Protein AF-A0A660A8N5-F1 (afdb_monomer_lite)

Organism: Streptococcus pyogenes (NCBI:txid1314)

Radius of gyration: 15.3 Å; chains: 1; bounding box: 40×18×42 Å

Foldseek 3Di:
DVCLVVLLVCVVVDVPQLDLVSLLVVQLVVQVVVLVVVVVVCVVPVPVDDRDPVSNNVSSVSSSVSSVVNVVVVVVVVVVD

pLDDT: mean 95.3, std 5.6, range [63.81, 98.38]

Sequence (81 aa):
FLLYPLVFMIHCLWKNWHSPSKSLWLGFRISLIIELTQLLLDVLIDANRVFELDDLWTNSLGALLAFYSYRWLHHRLSRSL

Secondary structure (DSSP, 8-state):
-TTHHHHHHHHHH-GGG-SHHHHHHHHHHHHHHHHHHHHHHHHHH-------HHHHHHHHHHHHHHHHHHHHHHHHHHHH-

Structure (mmCIF, N/CA/C/O backbone):
data_AF-A0A660A8N5-F1
#
_entry.id   AF-A0A660A8N5-F1
#
loop_
_atom_site.group_PDB
_atom_site.id
_atom_site.type_symbol
_atom_site.label_atom_id
_atom_site.label_alt_id
_atom_site.label_comp_id
_atom_site.label_asym_id
_atom_site.label_entity_id
_atom_site.label_seq_id
_atom_site.pdbx_PDB_ins_code
_atom_site.Cartn_x
_atom_site.Cartn_y
_atom_site.Cartn_z
_atom_site.occupancy
_atom_site.B_iso_or_equiv
_atom_site.auth_seq_id
_atom_site.auth_comp_id
_atom_site.auth_asym_id
_atom_site.auth_atom_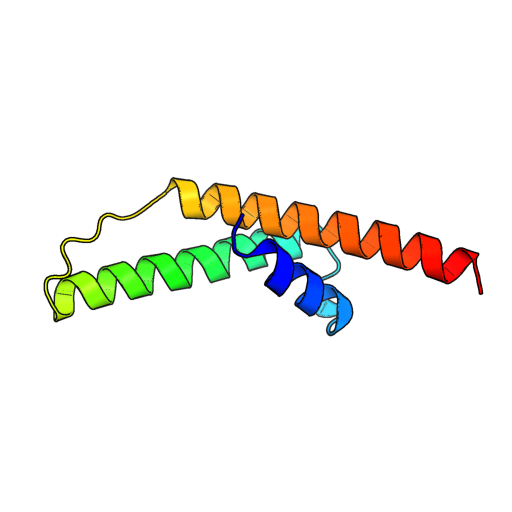id
_atom_site.pdbx_PDB_model_num
ATOM 1 N N . PHE A 1 1 ? -2.168 5.605 -2.826 1.00 67.62 1 PHE A N 1
ATOM 2 C CA . PHE A 1 1 ? -3.557 5.756 -2.289 1.00 67.62 1 PHE A CA 1
ATOM 3 C C . PHE A 1 1 ? -4.587 4.925 -3.068 1.00 67.62 1 PHE A C 1
ATOM 5 O O . PHE A 1 1 ? -5.644 4.616 -2.521 1.00 67.62 1 PHE A O 1
ATOM 12 N N . LEU A 1 2 ? -4.289 4.533 -4.315 1.00 91.81 2 LEU A N 1
ATOM 13 C CA . LEU A 1 2 ? -5.184 3.783 -5.207 1.00 91.81 2 LEU A CA 1
ATOM 14 C C . LEU A 1 2 ? -5.799 2.527 -4.575 1.0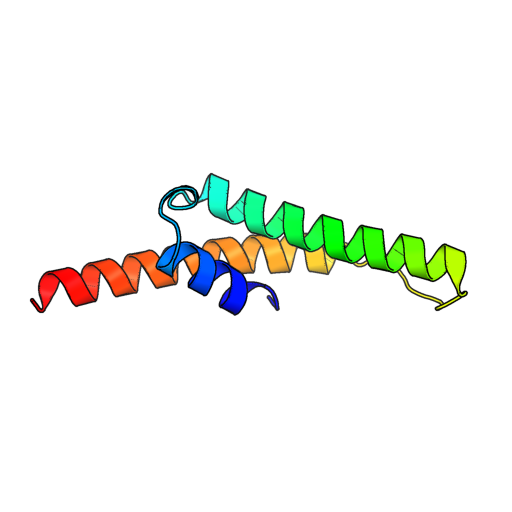0 91.81 2 LEU A C 1
ATOM 16 O O . LEU A 1 2 ? -6.951 2.207 -4.848 1.00 91.81 2 LEU A O 1
ATOM 20 N N . LEU A 1 3 ? -5.057 1.832 -3.708 1.00 96.06 3 LEU A N 1
ATOM 21 C CA . LEU A 1 3 ? -5.535 0.595 -3.083 1.00 96.06 3 LEU A CA 1
ATOM 22 C C . LEU A 1 3 ? -6.576 0.797 -1.973 1.00 96.06 3 LEU A C 1
ATOM 24 O O . LEU A 1 3 ? -7.145 -0.187 -1.500 1.00 96.06 3 LEU A O 1
ATOM 28 N N . TYR A 1 4 ? -6.847 2.034 -1.546 1.00 97.94 4 TYR A N 1
ATOM 29 C CA . TYR A 1 4 ? -7.777 2.308 -0.447 1.00 97.94 4 TYR A CA 1
ATOM 30 C C . TYR A 1 4 ? -9.166 1.659 -0.643 1.00 97.94 4 TYR A C 1
ATOM 32 O O . TYR A 1 4 ? -9.592 0.936 0.262 1.00 97.94 4 TYR A O 1
ATOM 40 N N . PRO A 1 5 ? -9.872 1.830 -1.786 1.00 97.56 5 PRO A N 1
ATOM 41 C CA . PRO A 1 5 ? -11.214 1.266 -1.958 1.00 97.56 5 PRO A CA 1
ATOM 42 C C . PRO A 1 5 ? -11.212 -0.267 -1.931 1.00 97.56 5 PRO A C 1
ATOM 44 O O . PRO A 1 5 ? -12.082 -0.880 -1.314 1.00 97.56 5 PRO A O 1
ATOM 47 N N . LEU A 1 6 ? -10.196 -0.886 -2.542 1.00 97.50 6 LEU A N 1
ATOM 48 C CA . LEU A 1 6 ? -10.023 -2.338 -2.552 1.00 97.50 6 LEU A CA 1
ATOM 49 C C . LEU A 1 6 ? -9.812 -2.879 -1.135 1.00 97.50 6 LEU A C 1
ATOM 51 O O . LEU A 1 6 ? -10.509 -3.799 -0.712 1.00 97.50 6 LEU A O 1
ATOM 55 N N . VAL A 1 7 ? -8.876 -2.296 -0.382 1.00 97.75 7 VAL A N 1
ATOM 56 C CA . VAL A 1 7 ? -8.574 -2.744 0.984 1.00 97.75 7 VAL A CA 1
ATOM 57 C C . VAL A 1 7 ? -9.759 -2.503 1.917 1.00 97.75 7 VAL A C 1
ATOM 59 O O . VAL A 1 7 ? -10.052 -3.348 2.762 1.00 97.75 7 VAL A O 1
ATOM 62 N N . PHE A 1 8 ? -10.490 -1.401 1.743 1.00 98.12 8 PHE A N 1
ATOM 63 C CA . PHE A 1 8 ? -11.718 -1.149 2.495 1.00 98.12 8 PHE A CA 1
ATOM 64 C C . PHE A 1 8 ? -12.750 -2.259 2.258 1.00 98.12 8 PHE A C 1
ATOM 66 O O . PHE A 1 8 ? -13.273 -2.831 3.214 1.00 98.12 8 PHE A O 1
ATOM 73 N N . MET A 1 9 ? -12.979 -2.630 0.994 1.00 97.81 9 MET A N 1
ATOM 74 C CA . MET A 1 9 ? -13.886 -3.725 0.645 1.00 97.81 9 MET A CA 1
ATOM 75 C C . MET A 1 9 ? -13.409 -5.074 1.204 1.00 97.81 9 MET A C 1
ATOM 77 O O . MET A 1 9 ? -14.223 -5.846 1.708 1.00 97.81 9 MET A O 1
ATOM 81 N N . ILE A 1 10 ? -12.098 -5.337 1.203 1.00 97.75 10 ILE A N 1
ATOM 82 C CA . ILE A 1 10 ? -11.517 -6.534 1.830 1.00 97.75 10 ILE A CA 1
ATOM 83 C C . ILE A 1 10 ? -11.865 -6.601 3.323 1.00 97.75 10 ILE A C 1
ATOM 85 O O . ILE A 1 10 ? -12.239 -7.673 3.799 1.00 97.75 10 ILE A O 1
ATOM 89 N N . HIS A 1 11 ? -11.799 -5.484 4.059 1.00 97.75 11 HIS A N 1
ATOM 90 C CA . HIS A 1 11 ? -12.207 -5.460 5.471 1.00 97.75 11 HIS A CA 1
ATOM 91 C C . HIS A 1 11 ? -13.707 -5.699 5.652 1.00 97.75 11 HIS A C 1
ATOM 93 O O . HIS A 1 11 ? -14.090 -6.371 6.607 1.00 97.75 11 HIS A O 1
ATOM 99 N N . CYS A 1 12 ? -14.553 -5.212 4.742 1.00 96.88 12 CYS A N 1
ATOM 100 C CA . CYS A 1 12 ? -15.992 -5.491 4.783 1.00 96.88 12 CYS A CA 1
ATOM 101 C C . CYS A 1 12 ? -16.313 -6.979 4.571 1.00 96.88 12 CYS A C 1
ATOM 103 O O . CYS A 1 12 ? -17.245 -7.495 5.184 1.00 96.88 12 CYS A O 1
ATOM 105 N N . LEU A 1 13 ? -15.553 -7.667 3.714 1.00 97.12 13 LEU A N 1
ATOM 106 C CA . LEU A 1 13 ? -15.820 -9.056 3.327 1.00 97.12 13 LEU A CA 1
ATOM 107 C C . LEU A 1 13 ? -15.140 -10.084 4.242 1.00 97.12 13 LEU A C 1
ATOM 109 O O . LEU A 1 13 ? -15.719 -11.132 4.533 1.00 97.12 13 LEU A O 1
ATOM 113 N N . TRP A 1 14 ? -13.918 -9.808 4.709 1.00 96.50 14 TRP A N 1
ATOM 114 C CA . TRP A 1 14 ? -13.090 -10.792 5.406 1.00 96.50 14 TRP A CA 1
ATOM 115 C C . TRP A 1 14 ? -12.513 -10.270 6.722 1.00 96.50 14 TRP A C 1
ATOM 117 O O . TRP A 1 14 ? -11.728 -9.325 6.770 1.00 96.50 14 TRP A O 1
ATOM 127 N N . LYS A 1 15 ? -12.794 -11.004 7.805 1.00 91.50 15 LYS A N 1
ATOM 128 C CA . LYS A 1 15 ? -12.312 -10.694 9.163 1.00 91.50 15 LYS A CA 1
ATOM 129 C C . LYS A 1 15 ? -10.813 -10.937 9.371 1.00 91.50 15 LYS A C 1
ATOM 131 O O . LYS A 1 15 ? -10.216 -10.400 10.300 1.00 91.50 15 LYS A O 1
ATOM 136 N N . ASN A 1 16 ? -10.175 -11.721 8.500 1.00 92.56 16 ASN A N 1
ATOM 137 C CA . ASN A 1 16 ? -8.775 -12.137 8.657 1.00 92.56 16 ASN A CA 1
ATOM 138 C C . ASN A 1 16 ? -7.778 -10.966 8.650 1.00 92.56 16 ASN A C 1
ATOM 140 O O . ASN A 1 16 ? -6.676 -11.101 9.199 1.00 92.56 16 ASN A O 1
ATOM 144 N N . TRP A 1 17 ? -8.181 -9.828 8.077 1.00 93.12 17 TRP A N 1
ATOM 145 C CA . TRP A 1 17 ? -7.361 -8.634 7.883 1.00 93.12 17 TRP A CA 1
ATOM 146 C C . TRP A 1 17 ? -7.598 -7.534 8.923 1.00 93.12 17 TRP A C 1
ATOM 148 O O . TRP A 1 17 ? -6.926 -6.512 8.854 1.00 93.12 17 TRP A O 1
ATOM 158 N N . HIS A 1 18 ? -8.478 -7.736 9.915 1.00 94.62 18 HIS A N 1
ATOM 159 C CA . HIS A 1 18 ? -8.868 -6.727 10.921 1.00 94.62 18 HIS A CA 1
ATOM 160 C C . HIS A 1 18 ? -7.784 -6.441 11.978 1.00 94.62 18 HIS A C 1
ATOM 162 O O . HIS A 1 18 ? -7.997 -6.545 13.183 1.00 94.62 18 HIS A O 1
ATOM 168 N N . SER A 1 19 ? -6.593 -6.068 11.531 1.00 97.12 19 SER A N 1
ATOM 169 C CA . SER A 1 19 ? -5.487 -5.589 12.351 1.00 97.12 19 SER A CA 1
ATOM 170 C C . SER A 1 19 ? -4.740 -4.505 11.569 1.00 97.12 19 SER A C 1
ATOM 172 O O . SER A 1 19 ? -4.511 -4.695 10.371 1.00 97.12 19 SER A O 1
ATOM 174 N N . PRO A 1 20 ? -4.305 -3.405 12.215 1.00 97.56 20 PRO A N 1
ATOM 175 C CA . PRO A 1 20 ? -3.538 -2.351 11.552 1.00 97.56 20 PRO A CA 1
ATOM 176 C C . PRO A 1 20 ? -2.313 -2.899 10.810 1.00 97.56 20 PRO A C 1
ATOM 178 O O . PRO A 1 20 ? -2.112 -2.601 9.636 1.00 97.56 20 PRO A O 1
ATOM 181 N N . SER A 1 21 ? -1.540 -3.772 11.466 1.00 97.69 21 SER A N 1
ATOM 182 C CA . SER A 1 21 ? -0.333 -4.375 10.892 1.00 97.69 21 SER A CA 1
ATOM 183 C C . SER A 1 21 ? -0.659 -5.277 9.706 1.00 97.69 21 SER A C 1
ATOM 185 O O . SER A 1 21 ? 0.031 -5.226 8.692 1.00 97.69 21 SER A O 1
ATOM 187 N N . LYS A 1 22 ? -1.730 -6.079 9.798 1.00 97.94 22 LYS A N 1
ATOM 188 C CA . LYS A 1 22 ? -2.166 -6.930 8.681 1.00 97.94 22 LYS A CA 1
ATOM 189 C C . LYS A 1 22 ? -2.638 -6.101 7.490 1.00 97.94 22 LYS A C 1
ATOM 191 O O . LYS A 1 22 ? -2.314 -6.454 6.364 1.00 97.94 22 LYS A O 1
ATOM 196 N N . SER A 1 23 ? -3.362 -5.007 7.735 1.00 98.06 23 SER A N 1
ATOM 197 C CA . SER A 1 23 ? -3.815 -4.099 6.678 1.00 98.06 23 SER A CA 1
ATOM 198 C C . SER A 1 23 ? -2.642 -3.411 5.982 1.00 98.06 23 SER A C 1
ATOM 200 O O . SER A 1 23 ? -2.589 -3.367 4.758 1.00 98.06 23 SER A O 1
ATOM 202 N N . LEU A 1 24 ? -1.658 -2.940 6.753 1.00 98.06 24 LEU A N 1
ATOM 203 C CA . LEU A 1 24 ? -0.447 -2.332 6.205 1.00 98.06 24 LEU A CA 1
ATOM 204 C C . LEU A 1 24 ? 0.333 -3.335 5.344 1.00 98.06 24 LEU A C 1
ATOM 206 O O . LEU A 1 24 ? 0.676 -3.024 4.207 1.00 98.06 24 LEU A O 1
ATOM 210 N N . TRP A 1 25 ? 0.530 -4.563 5.837 1.00 98.19 25 TRP A N 1
ATOM 211 C CA . TRP A 1 25 ? 1.168 -5.637 5.067 1.00 98.19 25 TRP A CA 1
ATOM 212 C C . TRP A 1 25 ? 0.386 -6.029 3.817 1.00 98.19 25 TRP A C 1
ATOM 214 O O . TRP A 1 25 ? 0.996 -6.345 2.799 1.00 98.19 25 TRP A O 1
ATOM 224 N N . LEU A 1 26 ? -0.945 -6.020 3.878 1.00 97.88 26 LEU A N 1
ATOM 225 C CA . LEU A 1 26 ? -1.797 -6.273 2.723 1.00 97.88 26 LEU A CA 1
ATOM 226 C C . LEU A 1 26 ? -1.578 -5.205 1.645 1.00 97.88 26 LEU A C 1
ATOM 228 O O . LEU A 1 26 ? -1.311 -5.556 0.499 1.00 97.88 26 LEU A O 1
ATOM 232 N N . GLY A 1 27 ? -1.623 -3.923 2.021 1.00 97.69 27 GLY A N 1
ATOM 233 C CA . GLY A 1 27 ? -1.350 -2.809 1.110 1.00 97.69 27 GLY A CA 1
ATOM 234 C C . GLY A 1 27 ? 0.045 -2.881 0.499 1.00 97.69 27 GLY A C 1
ATOM 235 O O . GLY A 1 27 ? 0.178 -2.806 -0.719 1.00 97.69 27 GLY A O 1
ATOM 236 N N . PHE A 1 28 ? 1.063 -3.115 1.331 1.00 98.00 28 PHE A N 1
ATOM 237 C CA . PHE A 1 28 ? 2.446 -3.263 0.880 1.00 98.00 28 PHE A CA 1
ATOM 238 C C . PHE A 1 28 ? 2.603 -4.409 -0.121 1.00 98.00 28 PHE A C 1
ATOM 240 O O . PHE A 1 28 ? 3.177 -4.217 -1.186 1.00 98.00 28 PHE A O 1
ATOM 247 N N . ARG A 1 29 ? 2.063 -5.596 0.188 1.00 98.12 29 ARG A N 1
ATOM 248 C CA . ARG A 1 29 ? 2.173 -6.774 -0.688 1.00 98.12 29 ARG A CA 1
ATOM 249 C C . ARG A 1 29 ? 1.463 -6.569 -2.015 1.00 98.12 29 ARG A C 1
ATOM 251 O O . ARG A 1 29 ? 2.035 -6.909 -3.040 1.00 98.12 29 ARG A O 1
ATOM 258 N N . ILE A 1 30 ? 0.243 -6.030 -2.004 1.00 97.81 30 ILE A N 1
ATOM 259 C CA . ILE A 1 30 ? -0.488 -5.762 -3.248 1.00 97.81 30 ILE A CA 1
ATOM 260 C C . ILE A 1 30 ? 0.279 -4.732 -4.083 1.00 97.81 30 ILE A C 1
ATOM 262 O O . ILE A 1 30 ? 0.486 -4.964 -5.268 1.00 97.81 30 ILE A O 1
ATOM 266 N N . SER A 1 31 ? 0.755 -3.643 -3.469 1.00 97.94 31 SER A N 1
ATOM 267 C CA . SER A 1 31 ? 1.533 -2.622 -4.180 1.00 97.94 31 SER A CA 1
ATOM 268 C C . SER A 1 31 ? 2.832 -3.191 -4.751 1.00 97.94 31 SER A C 1
ATOM 270 O O . SER A 1 31 ? 3.152 -2.932 -5.901 1.00 97.94 31 SER A O 1
ATOM 272 N N . LEU A 1 32 ? 3.544 -4.025 -3.987 1.00 98.00 32 LEU A N 1
ATOM 273 C CA . LEU A 1 32 ? 4.767 -4.679 -4.446 1.00 98.00 32 LEU A CA 1
ATOM 274 C C . LEU A 1 32 ? 4.500 -5.647 -5.599 1.00 98.00 32 LEU A C 1
ATOM 276 O O . LEU A 1 32 ? 5.267 -5.679 -6.551 1.00 98.00 32 LEU A O 1
ATOM 280 N N . ILE A 1 33 ? 3.415 -6.422 -5.540 1.00 98.12 33 ILE A N 1
ATOM 281 C CA . ILE A 1 33 ? 3.024 -7.314 -6.640 1.00 98.12 33 ILE A CA 1
ATOM 282 C C . ILE A 1 33 ? 2.745 -6.505 -7.912 1.00 98.12 33 ILE A C 1
ATOM 284 O O . ILE A 1 33 ? 3.170 -6.923 -8.988 1.00 98.12 33 ILE A O 1
ATOM 288 N N . ILE A 1 34 ? 2.055 -5.367 -7.799 1.00 97.00 34 ILE A N 1
ATOM 289 C CA . ILE A 1 34 ? 1.743 -4.495 -8.939 1.00 97.00 34 ILE A CA 1
ATOM 290 C C . ILE A 1 34 ? 3.033 -3.940 -9.557 1.00 97.00 34 ILE A C 1
ATOM 292 O O . ILE A 1 34 ? 3.266 -4.186 -10.739 1.00 97.00 34 ILE A O 1
ATOM 296 N N . GLU A 1 35 ? 3.907 -3.332 -8.750 1.00 96.69 35 GLU A N 1
ATOM 297 C CA . GLU A 1 35 ? 5.196 -2.783 -9.204 1.00 96.69 35 GLU A CA 1
ATOM 298 C C . GLU A 1 35 ? 6.090 -3.850 -9.848 1.00 96.69 35 GLU A C 1
ATOM 300 O O . GLU A 1 35 ? 6.639 -3.654 -10.930 1.00 96.69 35 GLU A O 1
ATOM 305 N N . LEU A 1 36 ? 6.202 -5.033 -9.232 1.00 96.62 36 LEU A N 1
ATOM 306 C CA . LEU A 1 36 ? 6.991 -6.133 -9.794 1.00 96.62 36 LEU A CA 1
ATOM 307 C C . LEU A 1 36 ? 6.389 -6.674 -11.094 1.00 96.62 36 LEU A C 1
ATOM 309 O O . LEU A 1 36 ? 7.130 -7.077 -11.987 1.00 96.62 36 LEU A O 1
ATOM 313 N N . THR A 1 37 ? 5.060 -6.678 -11.221 1.00 96.56 37 THR A N 1
ATOM 314 C CA . THR A 1 37 ? 4.390 -7.074 -12.467 1.00 96.56 37 THR A CA 1
ATOM 315 C C . THR A 1 37 ? 4.638 -6.042 -13.560 1.00 96.56 37 THR A C 1
ATOM 317 O O . THR A 1 37 ? 4.913 -6.420 -14.694 1.00 96.56 37 THR A O 1
ATOM 320 N N . GLN A 1 38 ? 4.583 -4.749 -13.234 1.00 95.62 38 GLN A N 1
ATOM 321 C CA . GLN A 1 38 ? 4.892 -3.675 -14.178 1.00 95.62 38 GLN A CA 1
ATOM 322 C C . GLN A 1 38 ? 6.352 -3.729 -14.623 1.00 95.62 38 GLN A C 1
ATOM 324 O O . GLN A 1 38 ? 6.602 -3.628 -15.818 1.00 95.62 38 GLN A O 1
ATOM 329 N N . LEU A 1 39 ? 7.291 -3.971 -13.705 1.00 95.75 39 LEU A N 1
ATOM 330 C CA . LEU A 1 39 ? 8.709 -4.140 -14.026 1.00 95.75 39 LEU A CA 1
ATOM 331 C C . LEU A 1 39 ? 8.958 -5.387 -14.887 1.00 95.75 39 LEU A C 1
ATOM 333 O O . LEU A 1 39 ? 9.732 -5.344 -15.838 1.00 95.75 39 LEU A O 1
ATOM 337 N N . LEU A 1 40 ? 8.282 -6.501 -14.591 1.00 96.31 40 LEU A N 1
ATOM 338 C CA . LEU A 1 40 ? 8.358 -7.701 -15.424 1.00 96.31 40 LEU A CA 1
ATOM 339 C C . LEU A 1 40 ? 7.817 -7.432 -16.833 1.00 96.31 40 LEU A C 1
ATOM 341 O O . LEU A 1 40 ? 8.440 -7.832 -17.810 1.00 96.31 40 LEU A O 1
ATOM 345 N N . LEU A 1 41 ? 6.668 -6.764 -16.945 1.00 96.38 41 LEU A N 1
ATOM 346 C CA . LEU A 1 41 ? 6.102 -6.386 -18.238 1.00 96.38 41 LEU A CA 1
ATOM 347 C C . LEU A 1 41 ? 7.037 -5.442 -18.989 1.00 96.38 41 LEU A C 1
ATOM 349 O O . LEU A 1 41 ? 7.240 -5.636 -20.180 1.00 96.38 41 LEU A O 1
ATOM 353 N N . ASP A 1 42 ? 7.648 -4.484 -18.302 1.00 96.19 42 ASP A N 1
ATOM 354 C CA . ASP A 1 42 ? 8.615 -3.569 -18.897 1.00 96.19 42 ASP A CA 1
ATOM 355 C C . ASP A 1 42 ? 9.773 -4.312 -19.570 1.00 96.19 42 ASP A C 1
ATOM 357 O O . ASP A 1 42 ? 10.062 -4.076 -20.740 1.00 96.19 42 ASP A O 1
ATOM 361 N N . VAL A 1 43 ? 10.334 -5.313 -18.887 1.00 94.81 43 VAL A N 1
ATOM 362 C CA . VAL A 1 43 ? 11.381 -6.184 -19.442 1.00 94.81 43 VAL A CA 1
ATOM 363 C C . VAL A 1 43 ? 10.892 -6.997 -20.651 1.00 94.81 43 VAL A C 1
ATOM 365 O O . VAL A 1 43 ? 11.682 -7.307 -21.540 1.00 94.81 43 VAL A O 1
ATOM 368 N N . LEU A 1 44 ? 9.608 -7.366 -20.700 1.00 97.00 44 LEU A N 1
ATOM 369 C CA . LEU A 1 44 ? 9.046 -8.205 -21.764 1.00 97.00 44 LEU A CA 1
ATOM 370 C C . LEU A 1 44 ? 8.631 -7.427 -23.020 1.00 97.00 44 LEU A C 1
ATOM 372 O O . LEU A 1 44 ? 8.696 -7.992 -24.112 1.00 97.00 44 LEU A O 1
ATOM 376 N N . ILE A 1 45 ? 8.157 -6.185 -22.878 1.00 96.19 45 ILE A N 1
ATOM 377 C CA . ILE A 1 45 ? 7.558 -5.414 -23.985 1.00 96.19 45 ILE A CA 1
ATOM 378 C C . ILE A 1 45 ? 8.130 -3.999 -24.162 1.00 96.19 45 ILE A C 1
ATOM 380 O O . ILE A 1 45 ? 7.576 -3.240 -24.953 1.00 96.19 45 ILE A O 1
ATOM 384 N N . ASP A 1 46 ? 9.214 -3.651 -23.460 1.00 92.94 46 ASP A N 1
ATOM 385 C CA . ASP A 1 46 ? 9.900 -2.347 -23.529 1.00 92.94 46 ASP A CA 1
ATOM 386 C C . ASP A 1 46 ? 8.946 -1.156 -23.309 1.00 92.94 46 ASP A C 1
ATOM 388 O O . ASP A 1 46 ? 8.814 -0.231 -24.115 1.00 92.94 46 ASP A O 1
ATOM 392 N N . ALA A 1 47 ? 8.211 -1.205 -22.195 1.00 91.69 47 ALA A N 1
ATOM 393 C CA . ALA A 1 47 ? 7.194 -0.209 -21.857 1.00 91.69 47 ALA A CA 1
ATOM 394 C C . ALA A 1 47 ? 7.779 1.117 -21.323 1.00 91.69 47 ALA A C 1
ATOM 396 O O . ALA A 1 47 ? 7.013 2.053 -21.077 1.00 91.69 47 ALA A O 1
ATOM 397 N N . ASN A 1 48 ? 9.104 1.202 -21.155 1.00 93.56 48 ASN A N 1
ATOM 398 C CA . ASN A 1 48 ? 9.842 2.320 -20.565 1.00 93.56 48 ASN A CA 1
ATOM 399 C C . ASN A 1 48 ? 9.278 2.759 -19.198 1.00 93.56 48 ASN A C 1
ATOM 401 O O . ASN A 1 48 ? 9.095 3.949 -18.920 1.00 93.56 48 ASN A O 1
ATOM 405 N N . ARG A 1 49 ? 8.959 1.784 -18.342 1.00 92.50 49 ARG A N 1
ATOM 406 C CA . ARG A 1 49 ? 8.442 2.000 -16.986 1.00 92.50 49 ARG A CA 1
ATOM 407 C C . ARG A 1 49 ? 9.568 2.136 -15.966 1.00 92.50 49 ARG A C 1
ATOM 409 O O . ARG A 1 49 ? 10.597 1.477 -16.035 1.00 92.50 49 ARG A O 1
ATOM 416 N N . VAL A 1 50 ? 9.330 2.980 -14.967 1.00 92.25 50 VAL A N 1
ATOM 417 C CA . VAL A 1 50 ? 10.216 3.171 -13.815 1.00 92.25 50 VAL A CA 1
ATOM 418 C C . VAL A 1 50 ? 9.548 2.557 -12.592 1.00 92.25 50 VAL A C 1
ATOM 420 O O . VAL A 1 50 ? 8.328 2.568 -12.484 1.00 92.25 50 VAL A O 1
ATOM 423 N N . PHE A 1 51 ? 10.354 2.008 -11.688 1.00 93.25 51 PHE A N 1
ATOM 424 C CA . PHE A 1 51 ? 9.879 1.507 -10.404 1.00 93.25 51 PHE A CA 1
ATOM 425 C C . PHE A 1 51 ? 9.513 2.669 -9.469 1.00 93.25 51 PHE A C 1
ATOM 427 O O . PHE A 1 51 ? 10.378 3.490 -9.139 1.00 93.25 51 PHE A O 1
ATOM 434 N N . GLU A 1 52 ? 8.267 2.713 -9.001 1.00 94.81 52 GLU A N 1
ATOM 435 C CA . GLU A 1 52 ? 7.743 3.807 -8.174 1.00 94.81 52 GLU A CA 1
ATOM 436 C C . GLU A 1 52 ? 7.728 3.399 -6.688 1.00 94.81 52 GLU A C 1
ATOM 438 O O . GLU A 1 52 ? 6.787 2.815 -6.147 1.00 94.81 52 GLU A O 1
ATOM 443 N N . LEU A 1 53 ? 8.819 3.708 -5.973 1.00 94.75 53 LEU A N 1
ATOM 444 C CA . LEU A 1 53 ? 8.924 3.431 -4.530 1.00 94.75 53 LEU A CA 1
ATOM 445 C C . LEU A 1 53 ? 7.847 4.174 -3.722 1.00 94.75 53 LEU A C 1
ATOM 447 O O . LEU A 1 53 ? 7.456 3.731 -2.635 1.00 94.75 53 LEU A O 1
ATOM 451 N N . ASP A 1 54 ? 7.380 5.313 -4.221 1.00 96.31 54 ASP A N 1
ATOM 452 C CA . ASP A 1 54 ? 6.345 6.096 -3.573 1.00 96.31 54 ASP A CA 1
ATOM 453 C C . ASP A 1 54 ? 4.963 5.452 -3.612 1.00 96.31 54 ASP A C 1
ATOM 455 O O . ASP A 1 54 ? 4.206 5.545 -2.634 1.00 96.31 54 ASP A O 1
ATOM 459 N N . ASP A 1 55 ? 4.677 4.668 -4.644 1.00 95.56 55 ASP A N 1
ATOM 460 C CA . ASP A 1 55 ? 3.469 3.859 -4.695 1.00 95.56 55 ASP A CA 1
ATOM 461 C C . ASP A 1 55 ? 3.434 2.821 -3.568 1.00 95.56 55 ASP A C 1
ATOM 463 O O . ASP A 1 55 ? 2.401 2.670 -2.903 1.00 95.56 55 ASP A O 1
ATOM 467 N N . LEU A 1 56 ? 4.571 2.196 -3.231 1.00 96.69 56 LEU A N 1
ATOM 468 C CA . LEU A 1 56 ? 4.649 1.235 -2.123 1.00 96.69 56 LEU A CA 1
ATOM 469 C C . LEU A 1 56 ? 4.188 1.840 -0.794 1.00 96.69 56 LEU A C 1
ATOM 471 O O . LEU A 1 56 ? 3.306 1.281 -0.123 1.00 96.69 56 LEU A O 1
ATOM 475 N N . TRP A 1 57 ? 4.769 2.970 -0.380 1.00 95.88 57 TRP A N 1
ATOM 476 C CA . TRP A 1 57 ? 4.447 3.539 0.931 1.00 95.88 57 TRP A CA 1
ATOM 477 C C . TRP A 1 57 ? 3.092 4.255 0.932 1.00 95.88 57 TRP A C 1
ATOM 479 O O . TRP A 1 57 ? 2.351 4.126 1.913 1.00 95.88 57 TRP A O 1
ATOM 489 N N . THR A 1 58 ? 2.689 4.918 -0.160 1.00 97.44 58 THR A N 1
ATOM 490 C CA . THR A 1 58 ? 1.374 5.582 -0.220 1.00 97.44 58 THR A CA 1
ATOM 491 C C . THR A 1 58 ? 0.213 4.589 -0.297 1.00 97.44 58 THR A C 1
ATOM 493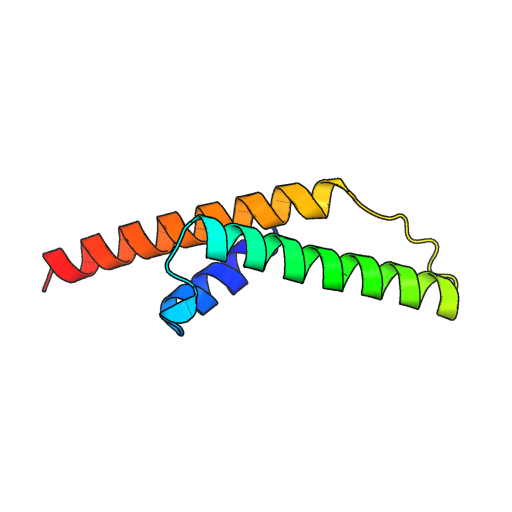 O O . THR A 1 58 ? -0.870 4.864 0.233 1.00 97.44 58 THR A O 1
ATOM 496 N N . ASN A 1 59 ? 0.390 3.422 -0.925 1.00 98.06 59 ASN A N 1
ATOM 497 C CA . ASN A 1 59 ? -0.619 2.360 -0.932 1.00 98.06 59 ASN A CA 1
ATOM 498 C C . ASN A 1 59 ? -0.659 1.591 0.391 1.00 98.06 59 ASN A C 1
ATOM 500 O O . ASN A 1 59 ? -1.750 1.269 0.869 1.00 98.06 59 ASN A O 1
ATOM 504 N N . SER A 1 60 ? 0.489 1.387 1.041 1.00 98.06 60 SER A N 1
ATOM 505 C CA . SER A 1 60 ? 0.547 0.845 2.409 1.00 98.06 60 SER A CA 1
ATOM 506 C C . SER A 1 60 ? -0.176 1.756 3.408 1.00 98.06 60 SER A C 1
ATOM 508 O O . SER A 1 60 ? -0.976 1.287 4.223 1.00 98.06 60 SER A O 1
ATOM 510 N N . LEU A 1 61 ? 0.038 3.073 3.306 1.00 98.12 61 LEU A N 1
ATOM 511 C CA . LEU A 1 61 ? -0.678 4.070 4.103 1.00 98.12 61 LEU A CA 1
ATOM 512 C C . LEU A 1 61 ? -2.178 4.084 3.776 1.00 98.12 61 LEU A C 1
ATOM 514 O O . LEU A 1 61 ? -3.006 4.094 4.686 1.00 98.12 61 LEU A O 1
ATOM 518 N N . GLY A 1 62 ? -2.541 4.022 2.492 1.00 9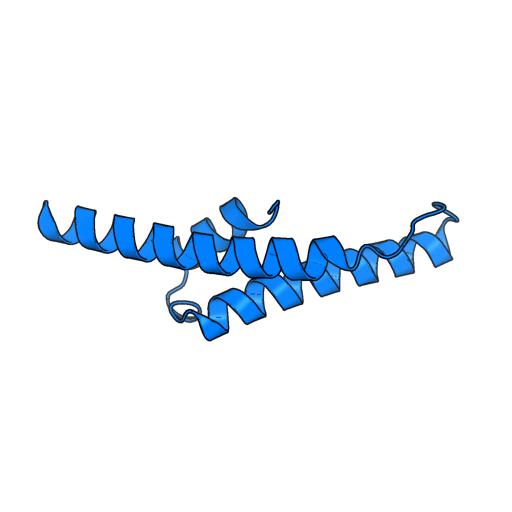8.12 62 GLY A N 1
ATOM 519 C CA . GLY A 1 62 ? -3.937 3.921 2.056 1.00 98.1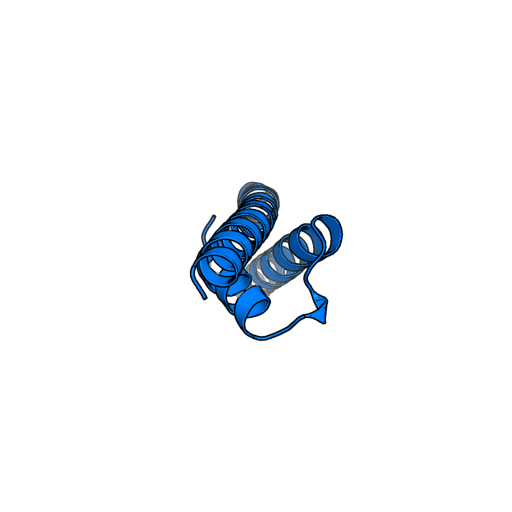2 62 GLY A CA 1
ATOM 520 C C . GLY A 1 62 ? -4.650 2.698 2.642 1.00 98.12 62 GLY A C 1
ATOM 521 O O . GLY A 1 62 ? -5.779 2.806 3.115 1.00 98.12 62 GLY A O 1
ATOM 522 N N . ALA A 1 63 ? -3.974 1.551 2.702 1.00 98.12 63 ALA A N 1
ATOM 523 C CA . ALA A 1 63 ? -4.502 0.341 3.325 1.00 98.12 63 ALA A CA 1
ATOM 524 C C . ALA A 1 63 ? -4.718 0.503 4.839 1.00 98.12 63 ALA A C 1
ATOM 526 O O . ALA A 1 63 ? -5.708 0.016 5.393 1.00 98.12 63 ALA A O 1
ATOM 527 N N . LEU A 1 64 ? -3.821 1.211 5.528 1.00 98.19 64 LEU A N 1
ATOM 528 C CA . LEU A 1 64 ? -3.992 1.530 6.945 1.00 98.19 64 LEU A CA 1
ATOM 529 C C . LEU A 1 64 ? -5.191 2.465 7.176 1.00 98.19 64 LEU A C 1
ATOM 531 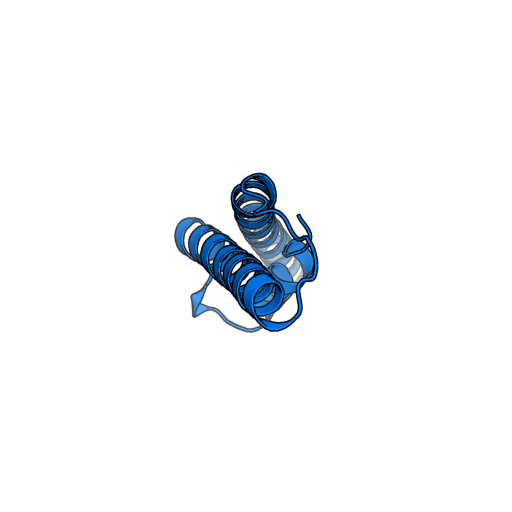O O . LEU A 1 64 ? -5.996 2.222 8.076 1.00 98.19 64 LEU A O 1
ATOM 535 N N . LEU A 1 65 ? -5.354 3.493 6.339 1.00 98.38 65 LEU A N 1
ATOM 536 C CA . LEU A 1 65 ? -6.510 4.392 6.393 1.00 98.38 65 LEU A CA 1
ATOM 537 C C . LEU A 1 65 ? -7.822 3.640 6.142 1.00 98.38 65 LEU A C 1
ATOM 539 O O . LEU A 1 65 ? -8.785 3.832 6.879 1.00 98.38 65 LEU A O 1
ATOM 543 N N . ALA A 1 66 ? -7.845 2.725 5.171 1.00 98.25 66 ALA A N 1
ATOM 544 C CA . ALA A 1 66 ? -9.010 1.890 4.882 1.00 98.25 66 ALA A CA 1
ATOM 545 C C . ALA A 1 66 ? -9.447 1.045 6.091 1.00 98.25 66 ALA A C 1
ATOM 547 O O . ALA A 1 66 ? -10.641 0.951 6.379 1.00 98.25 66 ALA A O 1
ATOM 548 N N . PHE A 1 67 ? -8.492 0.485 6.843 1.00 98.31 67 PHE A N 1
ATOM 549 C CA . PHE A 1 67 ? -8.785 -0.235 8.086 1.00 98.31 67 PHE A CA 1
ATOM 550 C C . PHE A 1 67 ? -9.460 0.665 9.130 1.00 98.31 67 PHE A C 1
ATOM 552 O O . PHE A 1 67 ? -10.467 0.276 9.728 1.00 98.31 67 PHE A O 1
ATOM 559 N N . TYR A 1 68 ? -8.937 1.875 9.348 1.00 98.31 68 TYR A N 1
ATOM 560 C CA . TYR A 1 68 ? -9.524 2.802 10.316 1.00 98.31 68 TYR A CA 1
ATOM 561 C C . TYR A 1 68 ? -10.909 3.294 9.888 1.00 98.31 68 TYR A C 1
ATOM 563 O O . TYR A 1 68 ? -11.803 3.360 10.734 1.00 98.31 68 TYR A O 1
ATOM 571 N N . SER A 1 69 ? -11.121 3.547 8.594 1.00 98.19 69 SER A N 1
ATOM 572 C CA . SER A 1 69 ? -12.441 3.874 8.044 1.00 98.19 69 SER A CA 1
ATOM 573 C C . SER A 1 69 ? -13.443 2.741 8.261 1.00 98.19 69 SER A C 1
ATOM 575 O O . SER A 1 69 ? -14.553 2.991 8.733 1.00 98.19 69 SER A O 1
ATOM 577 N N . TYR A 1 70 ? -13.046 1.491 7.989 1.00 97.50 70 TYR A N 1
ATOM 578 C CA . TYR A 1 70 ? -13.880 0.314 8.249 1.00 97.50 70 TYR A CA 1
ATOM 579 C C . TYR A 1 70 ? -14.243 0.207 9.733 1.00 97.50 70 TYR A C 1
ATOM 581 O O . TYR A 1 70 ? -15.418 0.099 10.081 1.00 97.50 70 TYR A O 1
ATOM 589 N N . ARG A 1 71 ? -13.248 0.292 10.625 1.00 97.12 71 ARG A N 1
ATOM 590 C CA . ARG A 1 71 ? -13.459 0.200 12.076 1.00 97.12 71 ARG A CA 1
ATOM 591 C C . ARG A 1 71 ? -14.384 1.307 12.581 1.00 97.12 71 ARG A C 1
ATOM 593 O O . ARG A 1 71 ? -15.258 1.038 13.403 1.00 97.12 71 ARG A O 1
ATOM 600 N N . TRP A 1 72 ? -14.207 2.537 12.100 1.00 97.62 72 TRP A N 1
ATOM 601 C CA . TRP A 1 72 ? -15.074 3.662 12.449 1.00 97.62 72 TRP A CA 1
ATOM 602 C C . TRP A 1 72 ? -16.519 3.424 11.998 1.00 97.62 72 TRP A C 1
ATOM 604 O O . TRP A 1 72 ? -17.436 3.555 12.810 1.00 97.62 72 TRP A O 1
ATOM 614 N N . LEU A 1 73 ? -16.720 3.012 10.742 1.00 96.81 73 LEU A N 1
ATOM 615 C CA . LEU A 1 73 ? -18.048 2.734 10.194 1.00 96.81 73 LEU A CA 1
ATOM 616 C C . LEU A 1 73 ? -18.728 1.576 10.931 1.00 96.81 73 LEU A C 1
ATOM 618 O O . LEU A 1 73 ? -19.880 1.702 11.340 1.00 96.81 73 LEU A O 1
ATOM 622 N N . HIS A 1 74 ? -18.002 0.483 11.170 1.00 95.06 74 HIS A N 1
ATOM 623 C CA . HIS A 1 74 ? -18.497 -0.669 11.917 1.00 95.06 74 HIS A CA 1
ATOM 624 C C . HIS A 1 74 ? -18.953 -0.259 13.324 1.00 95.06 74 HIS A C 1
ATOM 626 O O . HIS A 1 74 ? -20.072 -0.563 13.722 1.00 95.06 74 HIS A O 1
ATOM 632 N N . HIS A 1 75 ? -18.139 0.506 14.064 1.00 95.19 75 HIS A N 1
ATOM 633 C CA . HIS A 1 75 ? -18.534 1.009 15.384 1.00 95.19 75 HIS A CA 1
ATOM 634 C C . HIS A 1 75 ? -19.748 1.942 15.349 1.00 95.19 75 HIS A C 1
ATOM 636 O O . HIS A 1 75 ? -20.517 1.951 16.307 1.00 95.19 75 HIS A O 1
ATOM 642 N N . ARG A 1 76 ? -19.920 2.749 14.295 1.00 95.31 76 ARG A N 1
ATOM 643 C CA . ARG A 1 76 ? -21.098 3.615 14.139 1.00 95.31 76 ARG A CA 1
ATOM 644 C C . ARG A 1 76 ? -22.357 2.789 13.899 1.00 95.31 76 ARG A C 1
ATOM 646 O O . ARG A 1 76 ? -23.328 2.973 14.621 1.00 95.31 76 ARG A O 1
ATOM 653 N N . LEU A 1 77 ? -22.309 1.850 12.956 1.00 94.38 77 LEU A N 1
ATOM 654 C CA . LEU A 1 77 ? -23.447 0.995 12.615 1.00 94.38 77 LEU A CA 1
ATOM 655 C C . LEU A 1 77 ? -23.863 0.102 13.790 1.00 94.38 77 LEU A C 1
ATOM 657 O O . LEU A 1 77 ? -25.048 0.015 14.089 1.00 94.38 77 LEU A O 1
ATOM 661 N N . SER A 1 78 ? -22.908 -0.476 14.526 1.00 91.50 78 SER A N 1
ATOM 662 C CA . SER A 1 78 ? -23.206 -1.288 15.717 1.00 91.50 78 SER A CA 1
ATOM 663 C C . SER A 1 78 ? -23.764 -0.497 16.908 1.00 91.50 78 SER A C 1
ATOM 665 O O . SER A 1 78 ? -24.189 -1.116 17.872 1.00 91.50 78 SER A O 1
ATOM 667 N N . ARG A 1 79 ? -23.713 0.844 16.901 1.00 86.12 79 ARG A N 1
ATOM 668 C CA . ARG A 1 79 ? -24.308 1.695 17.956 1.00 86.12 79 ARG A CA 1
ATOM 669 C C . ARG A 1 79 ? -25.690 2.232 17.582 1.00 86.12 79 ARG A C 1
ATOM 671 O O . ARG A 1 79 ? -26.337 2.834 18.432 1.00 86.12 79 ARG A O 1
ATOM 678 N N . SER A 1 80 ? -26.091 2.091 16.322 1.00 77.62 80 SER A N 1
ATOM 679 C CA . SER A 1 80 ? -27.363 2.590 15.787 1.00 77.62 80 SER A CA 1
ATOM 680 C C . SER A 1 80 ? -28.423 1.495 15.620 1.00 77.62 80 SER A C 1
ATOM 682 O O . SER A 1 80 ? -29.563 1.827 15.308 1.00 77.62 80 SER A O 1
ATOM 684 N N . LEU A 1 81 ? -28.039 0.231 15.811 1.00 63.81 81 LEU A N 1
ATOM 685 C CA . LEU A 1 81 ? -28.894 -0.958 15.852 1.00 63.81 81 LEU A CA 1
ATOM 686 C C . LEU A 1 81 ? -29.029 -1.429 17.302 1.00 63.81 81 LEU A C 1
ATOM 688 O O . LEU A 1 81 ? -30.130 -1.900 17.653 1.00 63.81 81 LEU A O 1
#

InterPro domains:
  IPR006976 VanZ-LLP1 [PF04892] (2-73)
  IPR053150 Teicoplanin resistance-associated protein [PTHR36834] (1-79)